Protein AF-A0A212CQJ7-F1 (afdb_monomer)

Secondary structure (DSSP, 8-state):
-EEE--TT----SEEEEEEEEETTEEEEEEEEEE-PPPPTTSPPP---EEE-PSS-TTS---EEPPPPPS-SS-EEEEEEEEETT------

Organism: Cervus elaphus hippelaphus (NCBI:txid46360)

Mean predicted aligned error: 7.14 Å

Foldseek 3Di:
DKFKDFPVRDGDWDWDWDWDADPQKIKIFGFKTADADADPVRWATFIKIWDADPPDPVVPRIDIFDTHPGDRMDGGRDIDMDGNPPPPPDD

Structure (mmCIF, N/CA/C/O backbone):
data_AF-A0A212CQJ7-F1
#
_entry.id   AF-A0A212CQJ7-F1
#
loop_
_atom_site.group_PDB
_atom_site.id
_atom_site.type_symbol
_atom_site.label_atom_id
_atom_site.label_alt_id
_atom_site.label_comp_id
_atom_site.label_asym_id
_atom_site.label_entity_id
_atom_site.label_seq_id
_atom_site.pdbx_PDB_ins_code
_atom_site.Cartn_x
_atom_site.Cartn_y
_atom_site.Cartn_z
_atom_site.occupancy
_atom_site.B_iso_or_equiv
_atom_site.auth_seq_id
_atom_site.auth_comp_id
_atom_site.auth_asym_id
_atom_site.auth_atom_id
_atom_site.pdbx_PDB_model_num
ATOM 1 N N . MET A 1 1 ? -8.771 7.361 5.109 1.00 52.62 1 MET A N 1
ATOM 2 C CA . MET A 1 1 ? -8.410 7.641 3.700 1.00 52.62 1 MET A CA 1
ATOM 3 C C . MET A 1 1 ? -7.324 6.658 3.299 1.00 52.62 1 MET A C 1
ATOM 5 O O . MET A 1 1 ? -6.341 6.546 4.024 1.00 52.62 1 MET A O 1
ATOM 9 N N . LEU A 1 2 ? -7.514 5.916 2.206 1.00 55.78 2 LEU A N 1
ATOM 10 C CA . LEU A 1 2 ? -6.444 5.117 1.607 1.00 55.78 2 LEU A CA 1
ATOM 11 C C . LEU A 1 2 ? -5.704 6.022 0.619 1.00 55.78 2 LEU A C 1
ATOM 13 O O . LEU A 1 2 ? -6.342 6.589 -0.264 1.00 55.78 2 LEU A O 1
ATOM 17 N N . ALA A 1 3 ? -4.396 6.196 0.787 1.00 55.69 3 ALA A N 1
ATOM 18 C CA . ALA A 1 3 ? -3.597 7.005 -0.127 1.00 55.69 3 ALA A CA 1
ATOM 19 C C . ALA A 1 3 ? -2.400 6.194 -0.621 1.00 55.69 3 ALA A C 1
ATOM 21 O O . ALA A 1 3 ? -1.598 5.691 0.173 1.00 55.69 3 ALA A O 1
ATOM 22 N N . VAL A 1 4 ? -2.284 6.092 -1.943 1.00 54.59 4 VAL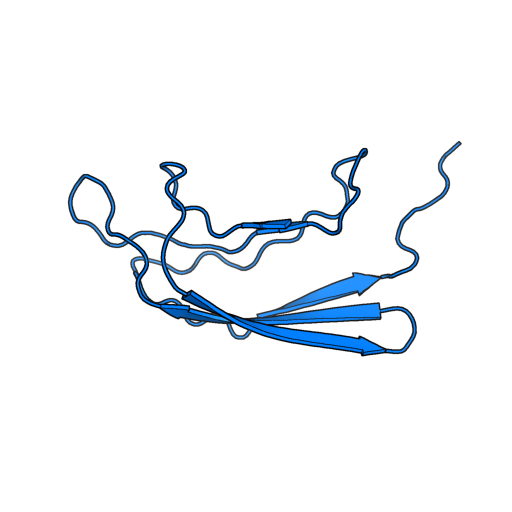 A N 1
ATOM 23 C CA . VAL A 1 4 ? -1.094 5.585 -2.623 1.00 54.59 4 VAL A CA 1
ATOM 24 C C . VAL A 1 4 ? -0.330 6.797 -3.114 1.00 54.59 4 VAL A C 1
ATOM 26 O O . VAL A 1 4 ? -0.829 7.555 -3.942 1.00 54.59 4 VAL A O 1
ATOM 29 N N . THR A 1 5 ? 0.848 7.032 -2.547 1.00 50.06 5 THR A N 1
ATOM 30 C CA . THR A 1 5 ? 1.630 8.233 -2.844 1.00 50.06 5 THR A CA 1
ATOM 31 C C . THR A 1 5 ? 2.983 7.840 -3.406 1.00 50.06 5 THR A C 1
ATOM 33 O O . THR A 1 5 ? 3.765 7.212 -2.692 1.00 50.06 5 THR A O 1
ATOM 36 N N . ASN A 1 6 ? 3.289 8.279 -4.626 1.00 53.25 6 ASN A N 1
ATOM 37 C CA . ASN A 1 6 ? 4.676 8.456 -5.051 1.00 53.25 6 ASN A CA 1
ATOM 38 C C . ASN A 1 6 ? 5.253 9.718 -4.381 1.00 53.25 6 ASN A C 1
ATOM 40 O O . ASN A 1 6 ? 4.497 10.582 -3.927 1.00 53.25 6 ASN A O 1
ATOM 44 N N . LEU A 1 7 ? 6.585 9.838 -4.320 1.00 49.56 7 LEU A N 1
ATOM 45 C CA . LEU A 1 7 ? 7.303 10.944 -3.652 1.00 49.56 7 LEU A CA 1
ATOM 46 C C . LEU A 1 7 ? 6.885 12.355 -4.130 1.00 49.56 7 LEU A C 1
ATOM 48 O O . LEU A 1 7 ? 7.140 13.332 -3.438 1.00 49.56 7 LEU A O 1
ATOM 52 N N . VAL A 1 8 ? 6.194 12.453 -5.270 1.00 55.06 8 VAL A N 1
ATOM 53 C CA . VAL A 1 8 ? 5.764 13.701 -5.926 1.00 55.06 8 VAL A CA 1
ATOM 54 C C . VAL A 1 8 ? 4.271 14.024 -5.682 1.00 55.06 8 VAL A C 1
ATOM 56 O O . VAL A 1 8 ? 3.715 14.924 -6.295 1.00 55.06 8 VAL A O 1
ATOM 59 N N . GLY A 1 9 ? 3.562 13.292 -4.812 1.00 53.97 9 GLY A N 1
ATOM 60 C CA . GLY A 1 9 ? 2.170 13.620 -4.444 1.00 53.97 9 GLY A CA 1
ATOM 61 C C . GLY A 1 9 ? 1.112 13.366 -5.532 1.00 53.97 9 GLY A C 1
ATOM 62 O O . GLY A 1 9 ? -0.070 13.612 -5.304 1.00 53.97 9 GLY A O 1
ATOM 63 N N . LYS A 1 10 ? 1.504 12.827 -6.692 1.00 58.09 10 LYS A N 1
ATOM 64 C CA . LYS A 1 10 ? 0.583 12.422 -7.759 1.00 58.09 10 LYS A CA 1
ATOM 65 C C . LYS A 1 10 ? 0.005 11.040 -7.440 1.00 58.09 10 LYS A C 1
ATOM 67 O O . LYS A 1 10 ? 0.745 10.059 -7.362 1.00 58.09 10 LYS A O 1
ATOM 72 N N . VAL A 1 11 ? -1.305 10.987 -7.210 1.00 63.91 11 VAL A N 1
ATOM 73 C CA . VAL A 1 11 ? -2.059 9.749 -6.965 1.00 63.91 11 VAL A CA 1
ATOM 74 C C . VAL A 1 11 ? -2.521 9.198 -8.314 1.00 63.91 11 VAL A C 1
ATOM 76 O O . VAL A 1 11 ? -3.085 9.931 -9.123 1.00 63.91 11 VAL A O 1
ATOM 79 N N . GLY A 1 12 ? -2.260 7.920 -8.571 1.00 75.19 12 GLY A N 1
ATOM 80 C CA . GLY A 1 12 ? -2.669 7.227 -9.790 1.00 75.19 12 GLY A CA 1
ATOM 81 C C . GLY A 1 12 ? -2.613 5.713 -9.605 1.00 75.19 12 GLY A C 1
ATOM 82 O O . GLY A 1 12 ? -2.133 5.237 -8.576 1.00 75.19 12 GLY A O 1
ATOM 83 N N . GLY A 1 13 ? -3.095 4.977 -10.603 1.00 86.12 13 GLY A N 1
ATOM 84 C CA . GLY A 1 13 ? -3.173 3.519 -10.572 1.00 86.12 13 GLY A CA 1
ATOM 85 C C . GLY A 1 13 ? -4.386 2.972 -9.819 1.00 86.12 13 GLY A C 1
ATOM 86 O O . GLY A 1 13 ? -5.194 3.707 -9.253 1.00 86.12 13 GLY A O 1
ATOM 87 N N . GLU A 1 14 ? -4.500 1.649 -9.825 1.00 90.81 14 GLU A N 1
ATOM 88 C CA . GLU A 1 14 ? -5.602 0.893 -9.236 1.00 90.81 14 GLU A CA 1
ATOM 89 C C . GLU A 1 14 ? -5.085 -0.008 -8.123 1.00 90.81 14 GLU A C 1
ATOM 91 O O . GLU A 1 14 ? -4.089 -0.712 -8.298 1.00 90.81 14 GLU A O 1
ATOM 96 N N . VAL A 1 15 ? -5.776 -0.020 -6.983 1.00 90.94 15 VAL A N 1
ATOM 97 C CA . VAL A 1 15 ? -5.412 -0.840 -5.823 1.00 90.94 15 VAL A CA 1
ATOM 98 C C . VAL A 1 15 ? -6.408 -1.974 -5.664 1.00 90.94 15 VAL A C 1
ATOM 100 O O . VAL A 1 15 ? -7.601 -1.732 -5.488 1.00 90.94 15 VAL A O 1
ATOM 103 N N . LYS A 1 16 ? -5.913 -3.211 -5.615 1.00 94.31 16 LYS A N 1
ATOM 104 C CA . LYS A 1 16 ? -6.692 -4.359 -5.154 1.00 94.31 16 LYS A CA 1
ATOM 105 C C . LYS A 1 16 ? -6.461 -4.580 -3.665 1.00 94.31 16 LYS A C 1
ATOM 107 O O . LYS A 1 16 ? -5.329 -4.780 -3.214 1.00 94.31 16 LYS A O 1
ATOM 112 N N . LEU A 1 17 ? -7.554 -4.590 -2.914 1.00 94.75 17 LEU A N 1
ATOM 113 C CA . LEU A 1 17 ? -7.558 -4.803 -1.474 1.00 94.75 17 LEU A CA 1
ATOM 114 C C . LEU A 1 17 ? -8.726 -5.693 -1.052 1.00 94.75 17 LEU A C 1
ATOM 116 O O . LEU A 1 17 ? -9.736 -5.778 -1.748 1.00 94.75 17 LEU A O 1
ATOM 120 N N . SER A 1 18 ? -8.573 -6.342 0.097 1.00 95.19 18 SER A N 1
ATOM 121 C CA . SER A 1 18 ? -9.653 -7.046 0.789 1.00 95.19 18 SER A CA 1
ATOM 122 C C . SER A 1 18 ? -9.822 -6.454 2.183 1.00 95.19 18 SER A C 1
ATOM 124 O O . SER A 1 18 ? -8.830 -6.162 2.853 1.00 95.19 18 SER A O 1
ATOM 126 N N . ILE A 1 19 ? -11.069 -6.255 2.608 1.00 94.06 19 ILE A N 1
ATOM 127 C CA . ILE A 1 19 ? -11.418 -5.679 3.909 1.00 94.06 19 ILE A CA 1
ATOM 128 C C . ILE A 1 19 ? -12.314 -6.673 4.639 1.00 94.06 19 ILE A C 1
ATOM 130 O O . ILE A 1 19 ? -13.30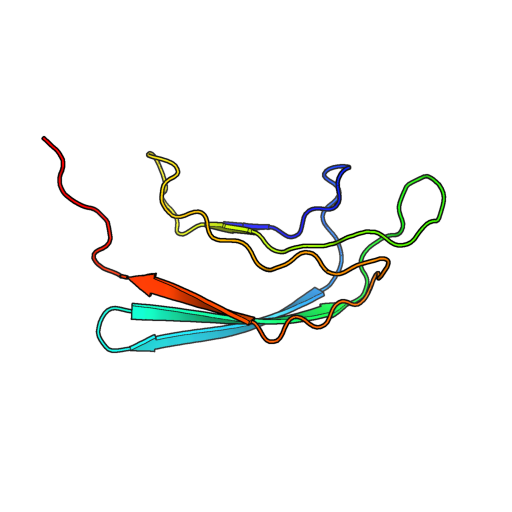1 -7.149 4.084 1.00 94.06 19 ILE A O 1
ATOM 134 N N . SER A 1 20 ? -11.985 -6.970 5.892 1.00 94.12 20 SER A N 1
ATOM 135 C CA . SER A 1 20 ? -12.804 -7.799 6.774 1.00 94.12 20 SER A CA 1
ATOM 136 C C . SER A 1 20 ? -12.823 -7.199 8.172 1.00 94.12 20 SER A C 1
ATOM 138 O O . SER A 1 20 ? -11.797 -6.745 8.672 1.00 94.12 20 SER A O 1
ATOM 140 N N . TYR A 1 21 ? -13.988 -7.210 8.810 1.00 91.38 21 TYR A N 1
ATOM 141 C CA . TYR A 1 21 ? -14.144 -6.843 10.209 1.00 91.38 21 TYR A CA 1
ATOM 142 C C . TYR A 1 21 ? -14.624 -8.063 10.995 1.00 91.38 21 TYR A C 1
ATOM 144 O O . TYR A 1 21 ? -15.645 -8.656 10.651 1.00 91.38 21 TYR A O 1
ATOM 152 N N . LYS A 1 22 ? -13.863 -8.471 12.014 1.00 91.44 22 LYS A N 1
ATOM 153 C CA . LYS A 1 22 ? -14.190 -9.613 12.882 1.00 91.44 22 LYS A CA 1
ATOM 154 C C . LYS A 1 22 ? -13.559 -9.432 14.258 1.00 91.44 22 LYS A C 1
ATOM 156 O O . LYS A 1 22 ? -12.450 -8.912 14.348 1.00 91.44 22 LYS A O 1
ATOM 161 N N . ASN A 1 23 ? -14.230 -9.889 15.315 1.00 91.31 23 ASN A N 1
ATOM 162 C CA . ASN A 1 23 ? -13.741 -9.825 16.701 1.00 91.31 23 ASN A CA 1
ATOM 163 C C . ASN A 1 23 ? -13.235 -8.425 17.096 1.00 91.31 23 ASN A C 1
ATOM 165 O O . ASN A 1 23 ? -12.119 -8.291 17.593 1.00 91.31 23 ASN A O 1
ATOM 169 N N . ASN A 1 24 ? -14.014 -7.385 16.782 1.00 84.62 24 ASN A N 1
ATOM 170 C CA . ASN A 1 24 ? -13.660 -5.977 16.992 1.00 84.62 24 ASN A CA 1
ATOM 171 C C . ASN A 1 24 ? -12.353 -5.518 16.314 1.00 84.62 24 ASN A C 1
ATOM 173 O O . ASN A 1 24 ? -11.763 -4.507 16.688 1.00 84.62 24 ASN A O 1
ATOM 177 N N . LYS A 1 25 ? -11.884 -6.232 15.287 1.00 87.31 25 LYS A N 1
ATOM 178 C CA . LYS A 1 25 ? -10.650 -5.913 14.562 1.00 87.31 25 LYS A CA 1
ATOM 179 C C . LYS A 1 25 ? -10.921 -5.741 13.078 1.00 87.31 25 LYS A C 1
ATOM 181 O O . LYS A 1 25 ? -11.622 -6.540 12.455 1.00 87.31 25 LYS A O 1
ATOM 186 N N . LEU A 1 26 ? -10.339 -4.686 12.517 1.00 89.44 26 LEU A N 1
ATOM 187 C CA . LEU A 1 26 ? -10.359 -4.388 11.093 1.00 89.44 26 LEU A CA 1
ATOM 188 C C . LEU A 1 26 ? -9.104 -4.970 10.445 1.00 89.44 26 LEU A C 1
ATOM 190 O O . LEU A 1 26 ? -7.984 -4.592 10.786 1.00 89.44 26 LEU A O 1
ATOM 194 N N . PHE A 1 27 ? -9.300 -5.858 9.481 1.00 92.50 27 PHE A N 1
ATOM 195 C CA . PHE A 1 27 ? -8.256 -6.486 8.686 1.00 92.50 27 PHE A CA 1
ATOM 196 C C . PHE A 1 27 ? -8.312 -5.926 7.271 1.00 92.50 27 PHE A C 1
ATOM 198 O O . PHE A 1 27 ? -9.336 -6.025 6.595 1.00 92.50 27 PHE A O 1
ATOM 205 N N . ILE A 1 28 ? -7.201 -5.359 6.814 1.00 94.56 28 ILE A N 1
ATOM 206 C CA . ILE A 1 28 ? -7.054 -4.825 5.462 1.00 94.56 28 ILE A CA 1
ATOM 207 C C . ILE A 1 28 ? -5.891 -5.557 4.804 1.00 94.56 28 ILE A C 1
ATOM 209 O O . ILE A 1 28 ? -4.739 -5.384 5.195 1.00 94.56 28 ILE A O 1
ATOM 213 N N . MET A 1 29 ? -6.184 -6.382 3.803 1.00 96.00 29 MET A N 1
ATOM 214 C CA . MET A 1 29 ? -5.168 -7.028 2.980 1.00 96.00 29 MET A CA 1
ATOM 215 C C . MET A 1 29 ? -4.868 -6.148 1.772 1.00 96.00 29 MET A C 1
ATOM 217 O O . MET A 1 29 ? -5.713 -5.984 0.892 1.00 96.00 29 MET A O 1
ATOM 221 N N . VAL A 1 30 ? -3.658 -5.600 1.720 1.00 95.69 30 VAL A N 1
ATOM 222 C CA . VAL A 1 30 ? -3.150 -4.880 0.551 1.00 95.69 30 VAL A CA 1
ATOM 223 C C . VAL A 1 30 ? -2.553 -5.916 -0.395 1.00 95.69 30 VAL A C 1
ATOM 225 O O . VAL A 1 30 ? -1.541 -6.533 -0.072 1.00 95.69 30 VAL A O 1
ATOM 228 N N . MET A 1 31 ? -3.192 -6.149 -1.544 1.00 96.81 31 MET A N 1
ATOM 229 C CA . MET A 1 31 ? -2.806 -7.239 -2.447 1.00 96.81 31 MET A CA 1
ATOM 230 C C . MET A 1 31 ? -1.813 -6.756 -3.501 1.00 96.81 31 MET A C 1
ATOM 232 O O . MET A 1 31 ? -0.617 -7.011 -3.388 1.00 96.81 31 MET A O 1
ATOM 236 N N . HIS A 1 32 ? -2.289 -6.032 -4.512 1.00 95.25 32 HIS A N 1
ATOM 237 C CA . HIS A 1 32 ? -1.456 -5.488 -5.578 1.00 95.25 32 HIS A CA 1
ATOM 238 C C . HIS A 1 32 ? -1.978 -4.139 -6.049 1.00 95.25 32 HIS A C 1
ATOM 240 O O . HIS A 1 32 ? -3.169 -3.848 -5.934 1.00 95.25 32 HIS A O 1
ATOM 246 N N . ILE A 1 33 ? -1.073 -3.340 -6.601 1.00 94.50 33 ILE A N 1
ATOM 247 C CA . ILE A 1 33 ? -1.385 -2.091 -7.290 1.00 94.50 33 ILE A CA 1
ATOM 248 C C . ILE A 1 33 ? -0.936 -2.235 -8.736 1.00 94.50 33 ILE A C 1
ATOM 250 O O . ILE A 1 33 ? 0.049 -2.921 -9.010 1.00 94.50 33 ILE A O 1
ATOM 254 N N . ARG A 1 34 ? -1.659 -1.610 -9.661 1.00 94.00 34 ARG A N 1
ATOM 255 C CA . ARG A 1 34 ? -1.294 -1.568 -11.079 1.00 94.00 34 ARG A CA 1
ATOM 256 C C . ARG A 1 34 ? -1.392 -0.157 -11.628 1.00 94.00 34 ARG A C 1
ATOM 258 O O . ARG A 1 34 ? -2.183 0.642 -11.136 1.00 94.00 34 ARG A O 1
ATOM 265 N N . GLY A 1 35 ? -0.605 0.127 -12.660 1.00 91.56 35 GLY A N 1
ATOM 266 C CA . GLY A 1 35 ? -0.702 1.388 -13.395 1.00 91.56 35 GLY A CA 1
ATOM 267 C C . GLY A 1 35 ? -0.274 2.613 -12.587 1.00 91.56 35 GLY A C 1
ATOM 268 O O . GLY A 1 35 ? -0.824 3.698 -12.782 1.00 91.56 35 GLY A O 1
ATOM 269 N N . LEU A 1 36 ? 0.688 2.462 -11.669 1.00 91.06 36 LEU A N 1
ATOM 270 C CA . LEU A 1 36 ? 1.346 3.634 -11.100 1.00 91.06 36 LEU A CA 1
ATOM 271 C C . LEU A 1 36 ? 2.087 4.394 -12.200 1.00 91.06 36 LEU A C 1
ATOM 273 O O . LEU A 1 36 ? 2.573 3.816 -13.171 1.00 91.06 36 LEU A O 1
ATOM 277 N N . GLN A 1 37 ? 2.169 5.707 -12.033 1.00 90.06 37 GLN A N 1
ATOM 278 C CA . GLN A 1 37 ? 2.906 6.553 -12.959 1.00 90.06 37 GLN A CA 1
ATOM 279 C C . GLN A 1 37 ? 4.402 6.484 -12.664 1.00 90.06 37 GLN A C 1
ATOM 281 O O . GLN A 1 37 ? 4.806 6.417 -11.498 1.00 90.06 37 GLN A O 1
ATOM 286 N N . LEU A 1 38 ? 5.193 6.564 -13.733 1.00 89.75 38 LEU A N 1
ATOM 287 C CA . LEU A 1 38 ? 6.631 6.774 -13.645 1.00 89.75 38 LEU A CA 1
ATOM 288 C C . LEU A 1 38 ? 6.938 8.084 -12.913 1.00 89.75 38 LEU A C 1
ATOM 290 O O . LEU A 1 38 ? 6.116 9.007 -12.840 1.00 89.75 38 LEU A O 1
ATOM 294 N N . LEU A 1 39 ? 8.145 8.152 -12.370 1.00 88.50 39 LEU A N 1
ATOM 295 C CA . LEU A 1 39 ? 8.719 9.384 -11.854 1.00 88.50 39 LEU A CA 1
ATOM 296 C C . LEU A 1 39 ? 9.000 10.368 -13.007 1.00 88.50 39 LEU A C 1
ATOM 298 O O . LEU A 1 39 ? 8.938 10.014 -14.184 1.00 88.50 39 LEU A O 1
ATOM 302 N N . GLN A 1 40 ? 9.282 11.632 -12.675 1.00 86.94 40 GLN A N 1
ATOM 303 C CA . GLN A 1 40 ? 9.491 12.687 -13.684 1.00 86.94 40 GLN A CA 1
ATOM 304 C C . GLN A 1 40 ? 10.693 12.413 -14.601 1.00 86.94 40 GLN A C 1
ATOM 306 O O . GLN A 1 40 ? 10.705 12.854 -15.744 1.00 86.94 40 GLN A O 1
ATOM 311 N N . ASP A 1 41 ? 11.680 11.675 -14.103 1.00 89.81 41 ASP A N 1
ATOM 312 C CA . ASP A 1 41 ? 12.877 11.232 -14.821 1.00 89.81 41 ASP A CA 1
ATOM 313 C C . ASP A 1 41 ? 12.654 9.940 -15.632 1.00 89.81 41 ASP A C 1
ATOM 315 O O . ASP A 1 41 ? 13.595 9.405 -16.213 1.00 89.81 41 ASP A O 1
ATOM 319 N N . GLY A 1 42 ? 11.419 9.428 -15.676 1.00 89.81 42 GLY A N 1
ATOM 320 C CA . GLY A 1 42 ? 11.055 8.203 -16.385 1.00 89.81 42 GLY A CA 1
ATOM 321 C C . GLY A 1 42 ? 11.373 6.911 -15.630 1.00 89.81 42 GLY A C 1
ATOM 322 O O . GLY A 1 42 ? 11.091 5.836 -16.153 1.00 89.81 42 GLY A O 1
ATOM 323 N N . ASN A 1 43 ? 11.917 6.985 -14.410 1.00 91.62 43 ASN A N 1
ATOM 324 C CA . ASN A 1 43 ? 12.215 5.800 -13.610 1.00 91.62 43 ASN A CA 1
ATOM 325 C C . ASN A 1 43 ? 10.963 5.223 -12.936 1.00 91.62 43 ASN A C 1
ATOM 327 O O . ASN A 1 43 ? 10.012 5.938 -12.598 1.00 91.62 43 ASN A O 1
ATOM 331 N N . ASP A 1 44 ? 10.989 3.913 -12.682 1.00 92.69 44 ASP A N 1
ATOM 332 C CA . ASP A 1 44 ? 10.002 3.272 -11.821 1.00 92.69 44 ASP A CA 1
ATOM 333 C C . ASP A 1 44 ? 10.065 3.833 -10.383 1.00 92.69 44 ASP A C 1
ATOM 335 O O . ASP A 1 44 ? 11.156 4.056 -9.847 1.00 92.69 44 ASP A O 1
ATOM 339 N N . PRO A 1 45 ? 8.914 4.014 -9.714 1.00 91.38 45 PRO A N 1
ATOM 340 C CA . PRO A 1 45 ? 8.866 4.484 -8.338 1.00 91.38 45 PRO A CA 1
ATOM 341 C C . PRO A 1 45 ? 9.207 3.381 -7.323 1.00 91.38 45 PRO A C 1
ATOM 343 O O . PRO A 1 45 ? 9.204 2.188 -7.632 1.00 91.38 45 PRO A O 1
ATOM 346 N N . ASP A 1 46 ? 9.383 3.795 -6.064 1.00 92.75 46 ASP A N 1
ATOM 347 C CA . ASP A 1 46 ? 9.449 2.919 -4.889 1.00 92.75 46 ASP A CA 1
ATOM 348 C C . ASP A 1 46 ? 8.152 3.034 -4.048 1.00 92.75 46 ASP A C 1
ATOM 350 O O . ASP A 1 46 ? 8.114 3.749 -3.035 1.00 92.75 46 ASP A O 1
ATOM 354 N N . PRO A 1 47 ? 7.031 2.419 -4.474 1.00 91.31 47 PRO A N 1
ATOM 355 C CA . PRO A 1 47 ? 5.725 2.696 -3.890 1.00 91.31 47 PRO A CA 1
ATOM 356 C C . PRO A 1 47 ? 5.491 1.994 -2.549 1.00 91.31 47 PRO A C 1
ATOM 358 O O . PRO A 1 47 ? 5.959 0.883 -2.279 1.00 91.31 47 PRO A O 1
ATOM 361 N N . TYR A 1 48 ? 4.640 2.605 -1.728 1.00 92.12 48 TYR A N 1
ATOM 362 C CA . TYR A 1 48 ? 4.081 2.017 -0.510 1.00 92.12 48 TYR A CA 1
ATOM 363 C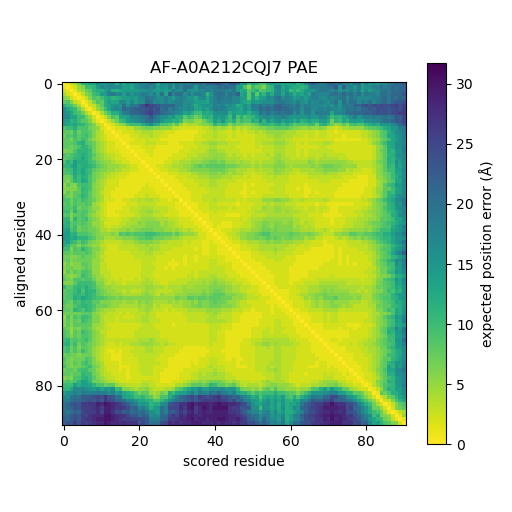 C . TYR A 1 48 ? 2.682 2.579 -0.241 1.00 92.12 48 TYR A C 1
ATOM 365 O O . TYR A 1 48 ? 2.340 3.679 -0.684 1.00 92.12 48 TYR A O 1
ATOM 373 N N . VAL A 1 49 ? 1.869 1.836 0.509 1.00 90.50 49 VAL A N 1
ATOM 374 C CA . VAL A 1 49 ? 0.505 2.246 0.863 1.00 90.50 49 VAL A CA 1
ATOM 375 C C . VAL A 1 49 ? 0.489 2.808 2.274 1.00 90.50 49 VAL A C 1
ATOM 377 O O . VAL A 1 49 ? 1.069 2.213 3.183 1.00 90.50 49 VAL A O 1
ATOM 380 N N . LYS A 1 50 ? -0.199 3.938 2.474 1.00 89.88 50 LYS A N 1
ATOM 381 C CA . LYS A 1 50 ? -0.562 4.444 3.803 1.00 89.88 50 LYS A 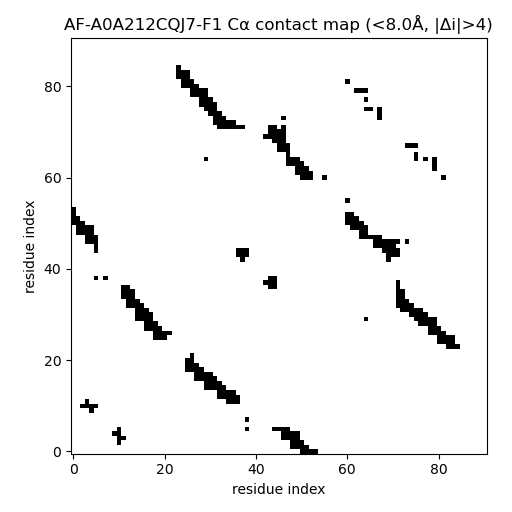CA 1
ATOM 382 C C . LYS A 1 50 ? -2.058 4.261 4.023 1.00 89.88 50 LYS A C 1
ATOM 384 O O . LYS A 1 50 ?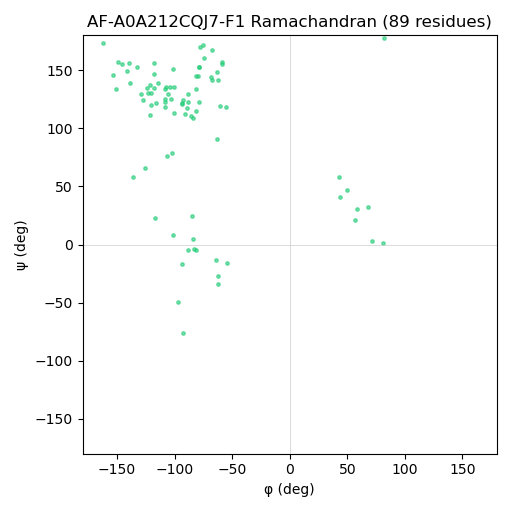 -2.870 4.580 3.154 1.00 89.88 50 LYS A O 1
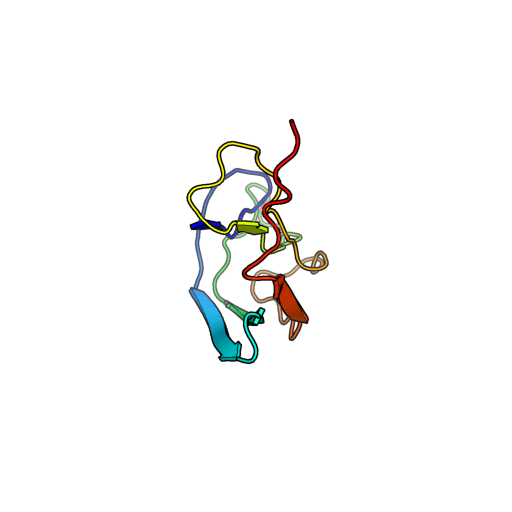ATOM 389 N N . ILE A 1 51 ? -2.408 3.788 5.209 1.00 89.19 51 ILE A N 1
ATOM 390 C CA . ILE A 1 51 ? -3.782 3.532 5.626 1.00 89.19 51 ILE A CA 1
ATOM 391 C C . ILE A 1 51 ? -4.062 4.377 6.863 1.00 89.19 51 ILE A C 1
ATOM 393 O O . ILE A 1 51 ? -3.276 4.361 7.807 1.00 89.19 51 ILE A O 1
ATOM 397 N N . TYR A 1 52 ? -5.178 5.100 6.833 1.00 88.06 52 TYR A N 1
ATOM 398 C CA . TYR A 1 52 ? -5.675 5.923 7.933 1.00 88.06 52 TYR A CA 1
ATOM 399 C C . TYR A 1 52 ? -7.139 5.579 8.190 1.00 88.06 52 TYR A C 1
ATOM 401 O O . TYR A 1 52 ? -7.945 5.611 7.247 1.00 88.06 52 TYR A O 1
ATOM 409 N N . LEU A 1 53 ? -7.482 5.305 9.445 1.00 86.06 53 LEU A N 1
ATOM 410 C CA . LEU A 1 53 ? -8.859 5.138 9.890 1.00 86.06 53 LEU A CA 1
ATOM 411 C C . LEU A 1 53 ? -9.397 6.509 10.301 1.00 86.06 53 LEU A C 1
ATOM 413 O O . LEU A 1 53 ? -8.843 7.136 11.189 1.00 86.06 53 LEU A O 1
ATOM 417 N N . LEU A 1 54 ? -10.429 7.000 9.613 1.00 85.94 54 LEU A N 1
ATOM 418 C CA . L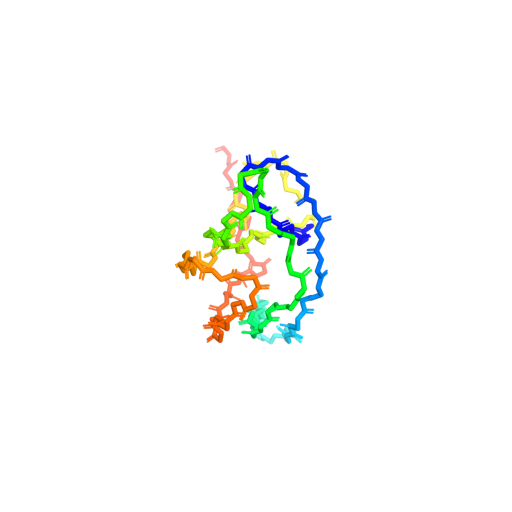EU A 1 54 ? -10.967 8.342 9.847 1.00 85.94 54 LEU A CA 1
ATOM 419 C C . LEU A 1 54 ? -12.250 8.296 10.691 1.00 85.94 54 LEU A C 1
ATOM 421 O O . LEU A 1 54 ? -13.003 7.331 10.555 1.00 85.94 54 LEU A O 1
ATOM 425 N N . PRO A 1 55 ? -12.542 9.353 11.471 1.00 86.94 55 PRO A N 1
ATOM 426 C CA . PRO A 1 55 ? -11.700 10.536 11.693 1.00 86.94 55 PRO A CA 1
ATOM 427 C C . PRO A 1 55 ? -10.433 10.202 12.502 1.00 86.94 55 PRO A C 1
ATOM 429 O O . PRO A 1 55 ? -10.474 9.361 13.388 1.00 86.94 55 PRO A O 1
ATOM 432 N N . ASP A 1 56 ? -9.309 10.857 12.184 1.00 85.12 56 ASP A N 1
ATOM 433 C CA . ASP A 1 56 ? -8.021 10.644 12.870 1.00 85.12 56 ASP A CA 1
ATOM 434 C C . ASP A 1 56 ? -7.428 11.959 13.409 1.00 85.12 56 ASP A C 1
ATOM 436 O O . ASP A 1 56 ? -6.406 12.433 12.901 1.00 85.12 56 ASP A O 1
ATOM 440 N N . PRO A 1 57 ? -8.081 12.613 14.388 1.00 83.81 57 PRO A N 1
ATOM 441 C CA . PRO A 1 57 ? -7.646 13.923 14.876 1.00 83.81 57 PRO A CA 1
ATOM 442 C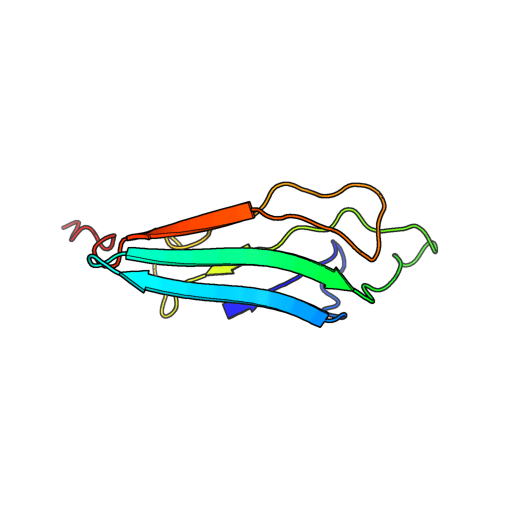 C . PRO A 1 57 ? -6.248 13.879 15.507 1.00 83.81 57 PRO A C 1
ATOM 444 O O . PRO A 1 57 ? -5.469 14.818 15.354 1.00 83.81 57 PRO A O 1
ATOM 447 N N . GLN A 1 58 ? -5.910 12.769 16.167 1.00 87.56 58 GLN A N 1
ATOM 448 C CA . GLN A 1 58 ? -4.625 12.567 16.843 1.00 87.56 58 GLN A CA 1
ATOM 449 C C . GLN A 1 58 ? -3.547 11.981 15.913 1.00 87.56 58 GLN A C 1
ATOM 451 O O . GLN A 1 58 ? -2.387 11.879 16.304 1.00 87.56 58 GLN A O 1
ATOM 456 N N . LYS A 1 59 ? -3.900 11.634 14.665 1.00 85.50 59 LYS A N 1
ATOM 457 C CA . LYS A 1 59 ? -2.999 11.057 13.650 1.00 85.50 59 LYS A CA 1
ATOM 458 C C . LYS A 1 59 ? -2.336 9.744 14.095 1.00 85.50 59 LYS A C 1
ATOM 460 O O . LYS A 1 59 ? -1.215 9.442 13.676 1.00 85.50 59 LYS A O 1
ATOM 465 N N . THR A 1 60 ? -3.013 8.962 14.932 1.00 86.00 60 THR A N 1
ATOM 466 C CA . THR A 1 60 ? -2.486 7.735 15.557 1.00 86.00 60 THR A CA 1
ATOM 467 C C . THR A 1 60 ? -2.817 6.476 14.762 1.00 86.00 60 THR A C 1
ATOM 469 O O . THR A 1 60 ? -2.163 5.446 14.926 1.00 86.00 60 THR A O 1
ATOM 472 N N . THR A 1 61 ? -3.783 6.540 13.843 1.00 86.06 61 THR A N 1
ATOM 473 C CA . THR A 1 61 ? -4.278 5.351 13.126 1.00 86.06 61 THR A CA 1
ATOM 474 C C . THR A 1 61 ? -3.423 4.959 11.921 1.00 86.06 61 THR A C 1
ATOM 476 O O . THR A 1 61 ? -3.684 3.947 11.265 1.00 86.06 61 THR A O 1
ATOM 479 N N . LYS A 1 62 ? -2.394 5.755 11.604 1.00 88.88 62 LYS A N 1
ATOM 480 C CA . LYS A 1 62 ? -1.555 5.560 10.424 1.00 88.88 62 LYS A CA 1
ATOM 481 C C . LYS A 1 62 ? -0.845 4.207 10.464 1.00 88.88 62 LYS A C 1
ATOM 483 O O . LYS A 1 62 ? 0.035 3.962 11.287 1.00 88.88 62 LYS A O 1
ATOM 488 N N . LYS A 1 63 ? -1.123 3.376 9.466 1.00 90.00 63 LYS A N 1
ATOM 489 C CA . LYS A 1 63 ? -0.357 2.167 9.143 1.00 90.00 63 LYS A CA 1
ATOM 490 C C . LYS A 1 63 ? 0.245 2.297 7.745 1.00 90.00 63 LYS A C 1
ATOM 492 O O . LYS A 1 63 ? -0.243 3.076 6.923 1.00 90.00 63 LYS A O 1
ATOM 497 N N . LYS A 1 64 ? 1.327 1.568 7.470 1.00 89.56 64 LYS A N 1
ATOM 498 C CA . LYS A 1 64 ? 1.961 1.541 6.146 1.00 89.56 64 LYS A CA 1
ATOM 499 C C . LYS A 1 64 ? 2.454 0.145 5.795 1.00 89.56 64 LYS A C 1
ATOM 501 O O . LYS A 1 64 ? 2.862 -0.575 6.701 1.00 89.56 64 LYS A O 1
ATOM 506 N N . THR A 1 65 ? 2.462 -0.176 4.507 1.00 92.38 65 THR A N 1
ATOM 507 C CA . THR A 1 65 ? 3.130 -1.379 3.998 1.00 92.38 65 THR A CA 1
ATOM 508 C C . THR A 1 65 ? 4.644 -1.199 3.960 1.00 92.38 65 THR A C 1
ATOM 510 O O . THR A 1 65 ? 5.168 -0.083 4.100 1.00 92.38 65 THR A O 1
ATOM 513 N N . LYS A 1 66 ? 5.362 -2.289 3.683 1.00 92.44 66 LYS A N 1
ATOM 514 C CA . LYS A 1 66 ? 6.741 -2.206 3.188 1.00 92.44 66 LYS A CA 1
ATOM 515 C C . LYS A 1 66 ? 6.800 -1.417 1.875 1.00 92.44 66 LYS A C 1
ATOM 517 O O . LYS A 1 66 ? 5.820 -1.325 1.135 1.00 92.44 66 LYS A O 1
ATOM 522 N N . VAL A 1 67 ? 7.971 -0.849 1.601 1.00 93.38 67 VAL A N 1
ATOM 523 C CA . VAL A 1 67 ? 8.273 -0.190 0.327 1.00 93.38 67 VAL A CA 1
ATOM 524 C C . VAL A 1 67 ? 8.598 -1.262 -0.709 1.00 93.38 67 VAL A C 1
ATOM 526 O O . VAL A 1 67 ? 9.505 -2.067 -0.493 1.00 93.38 67 VAL A O 1
ATOM 529 N N . ALA A 1 68 ? 7.858 -1.276 -1.814 1.00 94.38 68 ALA A N 1
ATOM 530 C CA . ALA A 1 68 ? 8.230 -2.036 -3.000 1.00 94.38 68 ALA A CA 1
ATOM 531 C C . ALA A 1 68 ? 9.258 -1.228 -3.796 1.00 94.38 68 ALA A C 1
ATOM 533 O O . ALA A 1 68 ? 9.202 -0.002 -3.794 1.00 94.38 68 ALA A O 1
ATOM 534 N N . ARG A 1 69 ? 10.213 -1.902 -4.439 1.00 94.38 69 ARG A N 1
ATOM 535 C CA . ARG A 1 69 ? 11.332 -1.237 -5.117 1.00 94.38 69 ARG A CA 1
ATOM 536 C C . ARG A 1 69 ? 11.137 -1.227 -6.622 1.00 94.38 69 ARG A C 1
ATOM 538 O O . ARG A 1 69 ? 10.822 -2.281 -7.171 1.00 94.38 69 ARG A O 1
ATOM 545 N N . LYS A 1 70 ? 11.399 -0.080 -7.253 1.00 94.25 70 LYS A N 1
ATOM 546 C CA . LYS A 1 70 ? 11.478 0.109 -8.709 1.00 94.25 70 LYS A CA 1
ATOM 547 C C . LYS A 1 70 ? 10.366 -0.624 -9.458 1.00 94.25 70 LYS A C 1
ATOM 549 O O . LYS A 1 70 ? 10.628 -1.509 -10.269 1.00 94.25 70 LYS A O 1
ATOM 554 N N . THR A 1 71 ? 9.113 -0.306 -9.140 1.00 95.00 71 THR A N 1
ATOM 555 C CA . THR A 1 71 ? 7.982 -0.912 -9.842 1.00 95.00 71 THR A CA 1
ATOM 556 C C . THR A 1 71 ? 6.749 -0.021 -9.892 1.00 95.00 71 THR A C 1
ATOM 558 O O . THR A 1 71 ? 6.281 0.488 -8.873 1.00 95.00 71 THR A O 1
ATOM 561 N N . CYS A 1 72 ? 6.140 0.073 -11.075 1.00 94.19 72 CYS A N 1
ATOM 562 C CA . CYS A 1 72 ? 4.797 0.630 -11.238 1.00 94.19 72 CYS A CA 1
ATOM 563 C C . CYS A 1 72 ? 3.643 -0.346 -10.915 1.00 94.19 72 CYS A C 1
ATOM 565 O O . CYS A 1 72 ? 2.474 0.049 -10.964 1.00 94.19 72 CYS A O 1
ATOM 567 N N . ASN A 1 73 ? 3.936 -1.617 -10.610 1.00 95.62 73 ASN A N 1
ATOM 568 C CA . ASN A 1 73 ? 2.931 -2.670 -10.407 1.00 95.62 73 ASN A CA 1
ATOM 569 C C . ASN A 1 73 ? 3.246 -3.549 -9.177 1.00 95.62 73 ASN A C 1
ATOM 571 O O . ASN A 1 73 ? 3.442 -4.762 -9.309 1.00 95.62 73 ASN A O 1
ATOM 575 N N . PRO A 1 74 ? 3.354 -2.963 -7.970 1.00 95.56 74 PRO A N 1
ATOM 576 C CA . PRO A 1 74 ? 3.787 -3.694 -6.787 1.00 95.56 74 PRO A CA 1
ATOM 577 C C . PRO A 1 74 ? 2.767 -4.755 -6.352 1.00 95.56 74 PRO A C 1
ATOM 579 O O . PRO A 1 74 ? 1.557 -4.523 -6.338 1.00 95.56 74 PRO A O 1
ATOM 582 N N . THR A 1 75 ? 3.275 -5.903 -5.904 1.00 96.75 75 THR A N 1
ATOM 583 C CA . THR A 1 75 ? 2.511 -6.905 -5.147 1.00 96.75 75 THR A CA 1
ATOM 584 C C . THR A 1 75 ? 2.982 -6.876 -3.699 1.00 96.75 75 THR A C 1
ATOM 586 O O . THR A 1 75 ? 4.152 -7.131 -3.428 1.00 96.75 75 THR A O 1
ATOM 589 N N . TYR A 1 76 ? 2.077 -6.550 -2.779 1.00 95.81 76 TYR A N 1
ATOM 590 C CA . TYR A 1 76 ? 2.367 -6.464 -1.347 1.00 95.81 76 TYR A CA 1
ATOM 591 C C . TYR A 1 76 ? 1.972 -7.746 -0.616 1.00 95.81 76 TYR A C 1
ATOM 593 O O . TYR A 1 76 ? 2.775 -8.280 0.142 1.00 95.81 76 TYR A O 1
ATOM 601 N N . ASN A 1 77 ? 0.746 -8.238 -0.842 1.00 96.06 77 ASN A N 1
ATOM 602 C CA . ASN A 1 77 ? 0.127 -9.323 -0.067 1.00 96.06 77 ASN A CA 1
ATOM 603 C C . ASN A 1 77 ? 0.337 -9.166 1.453 1.00 96.06 77 ASN A C 1
ATOM 605 O O . ASN A 1 77 ? 0.609 -10.129 2.169 1.00 96.06 77 ASN A O 1
ATOM 609 N N . GLU A 1 78 ? 0.215 -7.932 1.940 1.00 95.31 78 GLU A N 1
ATOM 610 C CA . GLU A 1 78 ? 0.484 -7.558 3.326 1.00 95.31 78 GLU A CA 1
ATOM 611 C C . GLU A 1 78 ? -0.838 -7.305 4.058 1.00 95.31 78 GLU A C 1
ATOM 613 O O . GLU A 1 78 ? -1.694 -6.559 3.575 1.00 95.31 78 GLU A O 1
ATOM 618 N N . MET A 1 79 ? -1.019 -7.929 5.224 1.00 94.06 79 MET A N 1
ATOM 619 C CA . MET A 1 79 ? -2.186 -7.703 6.076 1.00 94.06 79 MET A CA 1
ATOM 620 C C . MET A 1 79 ? -1.883 -6.626 7.115 1.00 94.06 79 MET A C 1
ATOM 622 O O . MET A 1 79 ? -0.994 -6.777 7.950 1.00 94.06 79 MET A O 1
ATOM 626 N N . VAL A 1 80 ? -2.681 -5.564 7.099 1.00 90.56 80 VAL A N 1
ATOM 627 C CA . VAL A 1 80 ? -2.686 -4.510 8.108 1.00 90.56 80 VAL A CA 1
ATOM 628 C C . VAL A 1 80 ? -3.886 -4.722 9.024 1.00 90.56 80 VAL A C 1
ATOM 630 O O . VAL A 1 80 ? -5.020 -4.804 8.556 1.00 90.56 80 VAL A O 1
ATOM 633 N N . CYS A 1 81 ? -3.642 -4.803 10.331 1.00 86.50 81 CYS A N 1
ATOM 634 C CA . CYS A 1 81 ? -4.690 -4.913 11.342 1.00 86.50 81 CYS A CA 1
ATOM 635 C C . CYS A 1 81 ? -4.810 -3.604 12.133 1.00 86.50 81 CYS A C 1
ATOM 637 O O . CYS A 1 81 ? -3.804 -3.044 12.581 1.00 86.50 81 CYS A O 1
ATOM 639 N N . GLY A 1 82 ? -6.042 -3.137 12.316 1.00 76.81 82 GLY A N 1
ATOM 640 C CA . GLY A 1 82 ? -6.411 -2.107 13.283 1.00 76.81 82 GLY A CA 1
ATOM 641 C C . GLY A 1 82 ? -7.321 -2.709 14.348 1.00 76.81 82 GLY A C 1
ATOM 642 O O . GLY A 1 82 ? -8.189 -3.521 14.030 1.00 76.81 82 GLY A O 1
ATOM 643 N N . GLU A 1 83 ? -7.120 -2.342 15.607 1.00 67.88 83 GLU A N 1
ATOM 644 C CA . GLU A 1 83 ? -8.097 -2.636 16.656 1.00 67.88 83 GLU A CA 1
ATOM 645 C C . GLU A 1 83 ? -9.199 -1.577 16.598 1.00 67.88 83 GLU A C 1
ATOM 647 O O . GLU A 1 83 ? -8.908 -0.387 16.475 1.00 67.88 83 GLU A O 1
ATOM 652 N N . GLY A 1 84 ? -10.459 -2.015 16.653 1.00 56.69 84 GLY A N 1
ATOM 653 C CA . GLY A 1 84 ? -11.620 -1.129 16.769 1.00 56.69 84 GLY A CA 1
ATOM 654 C C . GLY A 1 84 ? -11.634 -0.337 18.079 1.00 56.69 84 GLY A C 1
ATOM 655 O O . GLY A 1 84 ? -12.335 0.664 18.163 1.00 56.69 84 GLY A O 1
ATOM 656 N N . ASP A 1 85 ? -10.794 -0.733 19.040 1.00 51.78 85 ASP A N 1
ATOM 657 C CA . ASP A 1 85 ? -10.725 -0.194 20.400 1.00 51.78 85 ASP A CA 1
ATOM 658 C C . ASP A 1 85 ? -9.363 0.479 20.704 1.00 51.78 85 ASP A C 1
ATOM 660 O O . ASP A 1 85 ? -8.956 0.625 21.851 1.00 51.78 85 ASP A O 1
ATOM 664 N N . GLY A 1 86 ? -8.637 0.908 19.662 1.00 50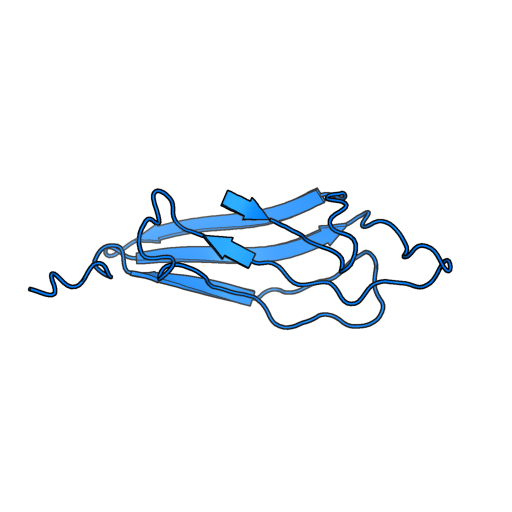.12 86 GLY A N 1
ATOM 665 C CA . GLY A 1 86 ? -7.342 1.601 19.753 1.00 50.12 86 GLY A CA 1
ATOM 666 C C . GLY A 1 86 ? -7.415 3.120 19.970 1.00 50.12 86 GLY A C 1
ATOM 667 O O . GLY A 1 86 ? -6.475 3.823 19.605 1.00 50.12 86 GLY A O 1
ATOM 668 N N . TRP A 1 87 ? -8.513 3.629 20.534 1.00 48.34 87 TRP A N 1
ATOM 669 C CA . TRP A 1 87 ? -8.608 4.982 21.090 1.00 48.34 87 TRP A CA 1
ATOM 670 C C . TRP A 1 87 ? -8.500 4.862 22.606 1.00 48.34 87 TRP A C 1
ATOM 672 O O . TRP A 1 87 ? -9.503 4.855 23.316 1.00 48.34 87 TRP A O 1
ATOM 682 N N . GLY A 1 88 ? -7.278 4.694 23.111 1.00 40.44 88 GLY A N 1
ATOM 683 C CA . GLY A 1 88 ? -7.046 4.831 24.542 1.00 40.44 88 GLY A CA 1
ATOM 684 C C . GLY A 1 88 ? -7.538 6.209 24.978 1.00 40.44 88 GLY A C 1
ATOM 685 O O . GLY A 1 88 ? -7.052 7.221 24.475 1.00 40.44 88 GLY A O 1
ATOM 686 N N . TRP A 1 89 ? -8.524 6.248 25.873 1.00 41.66 89 TRP A N 1
ATOM 687 C CA . TRP A 1 89 ? -8.885 7.453 26.607 1.00 41.66 89 TRP A CA 1
ATOM 688 C C . TRP A 1 89 ? -7.680 7.850 27.465 1.00 41.66 89 TRP A C 1
ATOM 690 O O . TRP A 1 89 ? -7.505 7.356 28.575 1.00 41.66 89 TRP A O 1
ATOM 700 N N . GLY A 1 90 ? -6.804 8.681 26.908 1.00 40.00 90 GLY A N 1
ATOM 701 C CA . GLY A 1 90 ? -5.823 9.431 27.674 1.00 40.00 90 GLY A CA 1
ATOM 702 C C . GLY A 1 90 ? -6.496 10.697 28.178 1.00 40.00 90 GLY A C 1
ATOM 703 O O . GLY A 1 90 ? -6.819 11.570 27.372 1.00 40.00 90 GLY A O 1
ATOM 704 N N . TRP A 1 91 ? -6.747 10.747 29.485 1.00 38.34 91 TRP A N 1
ATOM 705 C CA . TRP A 1 91 ? -6.741 12.011 30.218 1.00 38.34 91 TRP A CA 1
ATOM 706 C C . TRP A 1 91 ? -5.369 12.675 30.082 1.00 38.34 91 TRP A C 1
ATOM 708 O O . TRP A 1 91 ? -4.368 11.922 29.998 1.00 38.34 91 TRP A O 1
#

pLDDT: mean 82.31, std 16.93, range [38.34, 96.81]

Solvent-accessible surface area (backbone atoms only — not comparable to full-atom values): 5505 Å² total; per-residue (Å²): 84,83,46,55,50,48,101,80,71,61,68,61,54,48,78,46,68,49,80,50,77,56,94,67,28,40,38,37,34,43,37,38,38,37,66,38,68,60,42,98,86,67,43,56,33,64,39,39,46,40,39,40,58,73,88,50,93,84,66,74,56,66,43,67,59,74,72,40,75,66,36,40,57,44,74,64,73,41,77,48,77,45,61,73,75,73,71,74,88,74,128

Sequence (91 aa):
MLAVTNLVGKVGGEVKLSISYKNNKLFIMVMHIRGLQLLQDGNDPDPYVKIYLLPDPQKTTKKKTKVARKTCNPTYNEMVCGEGDGWGWGW

InterPro domains:
  IPR000008 C2 domain [PF00168] (25-80)
  IPR000008 C2 domain [PS50004] (11-91)
  IPR035892 C2 domain superfamily [G3DSA:2.60.40.150] (9-84)
  IPR035892 C2 domain superfamily [SSF49562] (12-80)

Nearest PDB structures (foldseek):
  4ts6-assembly1_A  TM=9.153E-01  e=1.026E-05  Drosophila melanogaster
  4dnl-assembly1_A  TM=9.138E-01  e=2.831E-05  Homo sapiens
  2bwq-assembly1_A  TM=9.281E-01  e=5.094E-05  Rattus norvegicus
  3gpe-assembly1_A  TM=9.072E-01  e=4.829E-05  Rattus norvegicus
  6uwa-assembly1_A  TM=9.127E-01  e=7.019E-05  Mus musculus

Radius of gyration: 14.72 Å; Cα contacts (8 Å, |Δi|>4): 179; chains: 1; bounding box: 27×24×47 Å